Protein AF-A0A2D7AQU8-F1 (afdb_monomer_lite)

Sequence (179 aa):
MTDQYNMALNSISKKEILDQLEKNHKVDVPQNLIDNELKSIPKNPESKNNDKNIESAKKRITLGLILNEYGEANKIKVTEDEIKNEIQKQVKSMPGQEKFVFEYYQKNPSATQHLQSSLYEEKIIQFIKSKINLTKKELTIKEAEKLITTFNEENKAKASTDDKKKDTKPIKSKKISKK

Foldseek 3Di:
DVVVLVVLVVVVVLVVVLVVLPVVDDDDDDVVQLVVLLVVPPPDVPPPCPPLSSVVSVSVVSSVVSLVVLCVVVVPADDPVNLVVVLVVVLVVDPPCNVVSVVCVVVDVVVSVVSRVVVSSVVSSVVVVVVDDDDDDDDDPVRSVVVSVVVVVVVVCSVVVVPDDDDDDDDDDDDDDDD

pLDDT: mean 79.48, std 18.67, range [26.72, 94.06]

Structure (mmCIF, N/CA/C/O backbone):
data_AF-A0A2D7AQU8-F1
#
_entry.id   AF-A0A2D7AQU8-F1
#
loop_
_atom_site.group_PDB
_atom_site.id
_atom_site.type_symbol
_atom_site.label_atom_id
_atom_site.label_alt_id
_atom_site.label_comp_id
_atom_site.label_asym_id
_atom_site.label_entity_id
_atom_site.label_seq_id
_atom_site.pdbx_PDB_ins_code
_atom_site.Cartn_x
_atom_site.Cartn_y
_atom_site.Cartn_z
_atom_site.occupancy
_atom_site.B_iso_or_equiv
_atom_site.auth_seq_id
_atom_site.auth_comp_id
_atom_site.auth_asym_id
_atom_site.auth_atom_id
_atom_site.pdbx_PDB_model_num
ATOM 1 N N . MET A 1 1 ? -9.925 12.765 13.921 1.00 60.62 1 MET A N 1
ATOM 2 C CA . MET A 1 1 ? -9.251 11.894 14.908 1.00 60.62 1 MET A CA 1
ATOM 3 C C . MET A 1 1 ? -9.514 10.426 14.614 1.00 60.62 1 MET A C 1
ATOM 5 O O . MET A 1 1 ? -8.563 9.731 14.298 1.00 60.62 1 MET A O 1
ATOM 9 N N . THR A 1 2 ? -10.768 9.960 14.606 1.00 76.12 2 THR A N 1
ATOM 10 C CA . THR A 1 2 ? -11.114 8.547 14.334 1.00 76.12 2 THR A CA 1
ATOM 11 C C . THR A 1 2 ? -10.525 8.005 13.026 1.00 76.12 2 THR A C 1
ATOM 13 O O . THR A 1 2 ? -9.949 6.921 13.022 1.00 76.12 2 THR A O 1
ATOM 16 N N . ASP A 1 3 ? -10.562 8.783 11.941 1.00 80.19 3 ASP A N 1
ATOM 17 C CA . ASP A 1 3 ? -10.021 8.344 10.646 1.00 80.19 3 ASP A CA 1
ATOM 18 C C . ASP A 1 3 ? -8.504 8.133 10.661 1.00 80.19 3 ASP A C 1
ATOM 20 O O . ASP A 1 3 ? -8.006 7.190 10.052 1.00 80.19 3 ASP A O 1
ATOM 24 N N . GLN A 1 4 ? -7.765 8.948 11.420 1.00 82.44 4 GLN A N 1
ATOM 25 C CA . GLN A 1 4 ? -6.314 8.794 11.567 1.00 82.44 4 GLN A CA 1
ATOM 26 C C . GLN A 1 4 ? -5.967 7.505 12.323 1.00 82.44 4 GLN A C 1
ATOM 28 O O . GLN A 1 4 ? -5.076 6.769 11.897 1.00 82.44 4 GLN A O 1
ATOM 33 N N . TYR A 1 5 ? -6.705 7.186 13.395 1.00 85.31 5 TYR A N 1
ATOM 34 C CA . TYR A 1 5 ? -6.548 5.911 14.105 1.00 85.31 5 TYR A CA 1
ATOM 35 C C . TYR A 1 5 ? -6.874 4.726 13.194 1.00 85.31 5 TYR A C 1
ATOM 37 O O . TYR A 1 5 ? -6.104 3.771 13.137 1.00 85.31 5 TYR A O 1
ATOM 45 N N . ASN A 1 6 ? -7.962 4.804 12.426 1.00 85.38 6 ASN A N 1
ATOM 46 C CA . ASN A 1 6 ? -8.347 3.746 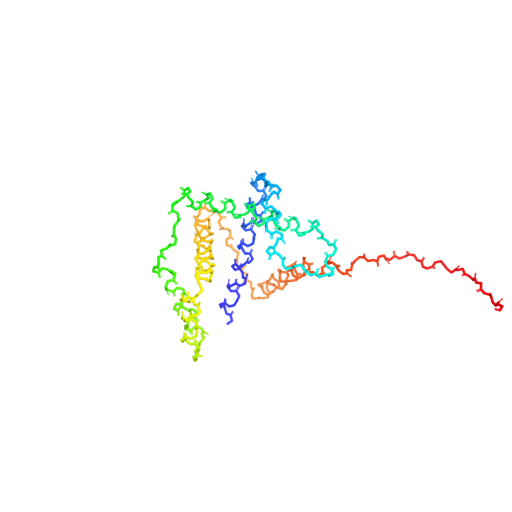11.494 1.00 85.38 6 ASN A CA 1
ATOM 47 C C . ASN A 1 6 ? -7.290 3.513 10.409 1.00 85.38 6 ASN A C 1
ATOM 49 O O . ASN A 1 6 ? -6.959 2.366 10.118 1.00 85.38 6 ASN A O 1
ATOM 53 N N . MET A 1 7 ? -6.725 4.574 9.827 1.00 86.25 7 MET A N 1
ATOM 54 C CA . MET A 1 7 ? -5.639 4.461 8.845 1.00 86.25 7 MET A CA 1
ATOM 55 C C . MET A 1 7 ? -4.394 3.796 9.445 1.00 86.25 7 MET A C 1
ATOM 57 O O . MET A 1 7 ? -3.818 2.886 8.842 1.00 86.25 7 MET A O 1
ATOM 61 N N . ALA A 1 8 ? -3.997 4.202 10.653 1.00 88.00 8 ALA A N 1
ATOM 62 C CA . ALA A 1 8 ? -2.835 3.635 11.328 1.00 88.00 8 ALA A CA 1
ATOM 63 C C . ALA A 1 8 ? -3.046 2.158 11.712 1.00 88.00 8 ALA A C 1
ATOM 65 O O . ALA A 1 8 ? -2.198 1.317 11.416 1.00 88.00 8 ALA A O 1
ATOM 66 N N . LEU A 1 9 ? -4.202 1.811 12.286 1.00 88.94 9 LEU A N 1
ATOM 67 C CA . LEU A 1 9 ? -4.558 0.428 12.624 1.00 88.94 9 LEU A CA 1
ATOM 68 C C . LEU A 1 9 ? -4.659 -0.457 11.375 1.00 88.94 9 LEU A C 1
ATOM 70 O O . LEU A 1 9 ? -4.145 -1.575 11.368 1.00 88.94 9 LEU A O 1
ATOM 74 N N . ASN A 1 10 ? -5.232 0.055 10.282 1.00 88.00 10 ASN A N 1
ATOM 75 C CA . ASN A 1 10 ? -5.257 -0.658 9.005 1.00 88.00 10 ASN A CA 1
ATOM 76 C C . ASN A 1 10 ? -3.852 -0.942 8.471 1.00 88.00 10 ASN A C 1
ATOM 78 O O . ASN A 1 10 ? -3.628 -2.015 7.907 1.00 88.00 10 ASN A O 1
ATOM 82 N N . SER A 1 11 ? -2.915 -0.013 8.668 1.00 88.44 11 SER A N 1
ATOM 83 C CA . SER A 1 11 ? -1.516 -0.174 8.265 1.00 88.44 11 SER A CA 1
ATOM 84 C C . SER A 1 11 ? -0.810 -1.247 9.099 1.00 88.44 11 SER A C 1
ATOM 86 O O . SER A 1 11 ? -0.064 -2.057 8.548 1.00 88.44 11 SER A O 1
ATOM 88 N N . ILE A 1 12 ? -1.106 -1.314 10.403 1.00 89.62 12 ILE A N 1
ATOM 89 C CA . ILE A 1 12 ? -0.633 -2.379 11.299 1.00 89.62 12 ILE A CA 1
ATOM 90 C C . ILE A 1 12 ? -1.141 -3.740 10.820 1.00 89.62 12 ILE A C 1
ATOM 92 O O . ILE A 1 12 ? -0.339 -4.635 10.561 1.00 89.62 12 ILE A O 1
ATOM 96 N N . SER A 1 13 ? -2.455 -3.886 10.625 1.00 88.88 13 SER A N 1
ATOM 97 C CA . SER A 1 13 ? -3.034 -5.149 10.156 1.00 88.88 13 SER A CA 1
ATOM 98 C C . SER A 1 13 ? -2.532 -5.539 8.766 1.00 88.88 13 SER A C 1
ATOM 100 O O . SER A 1 13 ? -2.304 -6.714 8.506 1.00 88.88 13 SER A O 1
ATOM 102 N N . LYS A 1 14 ? -2.341 -4.569 7.861 1.00 89.44 14 LYS A N 1
ATOM 103 C CA . LYS A 1 14 ? -1.772 -4.820 6.530 1.00 89.44 14 LYS A CA 1
ATOM 104 C C . LYS A 1 14 ? -0.357 -5.384 6.643 1.00 89.44 14 LYS A C 1
ATOM 106 O O . LYS A 1 14 ? -0.070 -6.393 6.008 1.00 89.44 14 LYS A O 1
ATOM 111 N N . LYS A 1 15 ? 0.500 -4.779 7.471 1.00 90.06 15 LYS A N 1
ATOM 112 C CA . LYS A 1 15 ? 1.858 -5.284 7.709 1.00 90.06 15 LYS A CA 1
ATOM 113 C C . LYS A 1 15 ? 1.837 -6.700 8.275 1.00 90.06 15 LYS A C 1
ATOM 115 O O . LYS A 1 15 ? 2.577 -7.543 7.796 1.00 90.06 15 LYS A O 1
ATOM 120 N N . GLU A 1 16 ? 0.973 -6.972 9.247 1.00 88.94 16 GLU A N 1
ATOM 121 C CA . GLU A 1 16 ? 0.871 -8.305 9.844 1.00 88.94 16 GLU A CA 1
ATOM 122 C C . GLU A 1 16 ? 0.449 -9.369 8.819 1.00 88.94 16 GLU A C 1
ATOM 124 O O . GLU A 1 16 ? 1.044 -10.444 8.777 1.00 88.94 16 GLU A O 1
ATOM 129 N N . ILE A 1 17 ? -0.518 -9.056 7.948 1.00 88.88 17 ILE A N 1
ATOM 130 C CA . ILE A 1 17 ? -0.922 -9.943 6.846 1.00 88.88 17 ILE A CA 1
ATOM 131 C C . ILE A 1 17 ? 0.262 -10.211 5.911 1.00 88.88 17 ILE A C 1
ATOM 133 O O . ILE A 1 17 ? 0.530 -11.364 5.583 1.00 88.88 17 ILE A O 1
ATOM 137 N N . LEU A 1 18 ? 0.990 -9.169 5.503 1.00 89.12 18 LEU A N 1
ATOM 138 C CA . LEU A 1 18 ? 2.154 -9.306 4.624 1.00 89.12 18 LEU A CA 1
ATOM 139 C C . LEU A 1 18 ? 3.271 -10.132 5.281 1.00 89.12 18 LEU A C 1
ATOM 141 O O . LEU A 1 18 ? 3.782 -11.062 4.662 1.00 89.12 18 LEU A O 1
ATOM 145 N N . ASP A 1 19 ? 3.591 -9.867 6.548 1.00 89.25 19 ASP A N 1
ATOM 146 C CA . ASP A 1 19 ? 4.604 -10.611 7.306 1.00 89.25 19 ASP A CA 1
ATOM 147 C C . ASP A 1 19 ? 4.223 -12.100 7.446 1.00 89.25 19 ASP A C 1
ATOM 149 O O . ASP A 1 19 ? 5.090 -12.976 7.440 1.00 89.25 19 ASP A O 1
ATOM 153 N N . GLN A 1 20 ? 2.930 -12.417 7.582 1.00 87.69 20 GLN A N 1
ATOM 154 C CA . GLN A 1 20 ? 2.447 -13.802 7.612 1.00 87.69 20 GLN A CA 1
ATOM 155 C C . GLN A 1 20 ? 2.521 -14.473 6.237 1.00 87.69 20 GLN A C 1
ATOM 157 O O . GLN A 1 20 ? 2.922 -15.635 6.154 1.00 87.69 20 GLN A O 1
ATOM 162 N N . LEU A 1 21 ? 2.182 -13.755 5.161 1.00 87.00 21 LEU A N 1
ATOM 163 C CA . LEU A 1 21 ? 2.323 -14.259 3.792 1.00 87.00 21 LEU A CA 1
ATOM 164 C C . LEU A 1 21 ? 3.784 -14.590 3.478 1.00 87.00 21 LEU A C 1
ATOM 166 O O . LEU A 1 21 ? 4.063 -15.672 2.969 1.00 87.00 21 LEU A O 1
ATOM 170 N N . GLU A 1 22 ? 4.720 -13.716 3.849 1.00 86.31 22 GLU A N 1
ATOM 171 C CA . GLU A 1 22 ? 6.154 -13.963 3.668 1.00 86.31 22 GLU A CA 1
ATOM 172 C C . GLU A 1 22 ? 6.615 -15.224 4.418 1.00 86.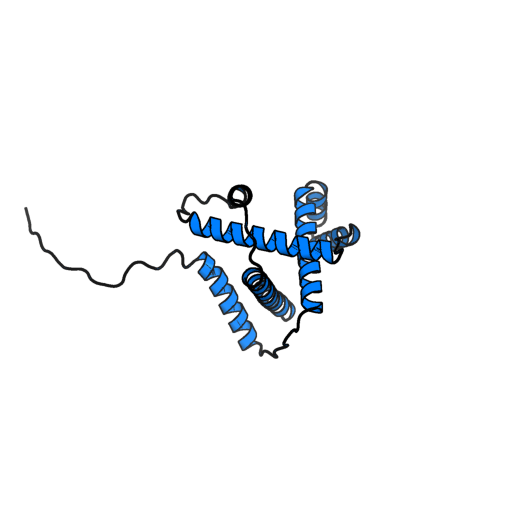31 22 GLU A C 1
ATOM 174 O O . GLU A 1 22 ? 7.321 -16.062 3.865 1.00 86.31 22 GLU A O 1
ATOM 179 N N . LYS A 1 23 ? 6.197 -15.397 5.679 1.00 87.12 23 LYS A N 1
ATOM 180 C CA . LYS A 1 23 ? 6.608 -16.551 6.499 1.00 87.12 23 LYS A CA 1
ATOM 181 C C . LYS A 1 23 ? 6.037 -17.875 6.001 1.00 87.12 23 LYS A C 1
ATOM 183 O O . LYS A 1 23 ? 6.703 -18.905 6.114 1.00 87.12 23 LYS A O 1
ATOM 188 N N . ASN A 1 24 ? 4.811 -17.855 5.486 1.00 85.88 24 ASN A N 1
ATOM 189 C CA . ASN A 1 24 ? 4.109 -19.061 5.059 1.00 85.88 24 ASN A CA 1
ATOM 190 C C . ASN A 1 24 ? 4.516 -19.514 3.649 1.00 85.88 24 ASN A C 1
ATOM 192 O O . ASN A 1 24 ? 4.356 -20.690 3.323 1.00 85.88 24 ASN A O 1
ATOM 196 N N . HIS A 1 25 ? 5.063 -18.616 2.825 1.00 82.81 25 HIS A N 1
ATOM 197 C CA . HIS A 1 25 ? 5.446 -18.906 1.447 1.00 82.81 25 HIS A CA 1
ATOM 198 C C . HIS A 1 25 ? 6.958 -18.753 1.247 1.00 82.81 25 HIS A C 1
ATOM 200 O O . HIS A 1 25 ? 7.503 -17.653 1.255 1.00 82.81 25 HIS A O 1
ATOM 206 N N . LYS A 1 26 ? 7.651 -19.870 0.999 1.00 79.00 26 LYS A N 1
ATOM 207 C CA . LYS A 1 26 ? 9.061 -19.844 0.592 1.00 79.00 26 LYS A CA 1
ATOM 208 C C . LYS A 1 26 ? 9.152 -19.597 -0.910 1.00 79.00 26 LYS A C 1
ATOM 210 O O . LYS A 1 26 ? 8.855 -20.493 -1.694 1.00 79.00 26 LYS A O 1
ATOM 215 N N . VAL A 1 27 ? 9.585 -18.400 -1.292 1.00 82.62 27 VAL A N 1
ATOM 216 C CA . VAL A 1 27 ? 9.872 -18.037 -2.684 1.00 82.62 27 VAL A CA 1
ATOM 217 C C . VAL A 1 27 ? 11.381 -17.933 -2.854 1.00 82.62 27 VAL A C 1
ATOM 219 O O . VAL A 1 27 ? 12.054 -17.249 -2.078 1.00 82.62 27 VAL A O 1
ATOM 222 N N . ASP A 1 28 ? 11.917 -18.625 -3.857 1.00 81.94 28 ASP A N 1
ATOM 223 C CA . ASP A 1 28 ? 13.311 -18.447 -4.245 1.00 81.94 28 ASP A CA 1
ATOM 224 C C . ASP A 1 28 ? 13.420 -17.247 -5.187 1.00 81.94 28 ASP A C 1
ATOM 226 O O . ASP A 1 28 ? 12.785 -17.205 -6.242 1.00 81.94 28 ASP A O 1
ATOM 230 N N . VAL A 1 29 ? 14.176 -16.234 -4.766 1.00 85.00 29 VAL A N 1
ATOM 231 C CA . VAL A 1 29 ? 14.306 -14.979 -5.508 1.00 85.00 29 VAL A CA 1
ATOM 232 C C . VAL A 1 29 ? 15.671 -14.970 -6.189 1.00 85.00 29 VAL A C 1
ATOM 234 O O . VAL A 1 29 ? 16.685 -14.932 -5.488 1.00 85.00 29 VAL A O 1
ATOM 237 N N . PRO A 1 30 ? 15.728 -14.968 -7.533 1.00 87.31 30 PRO A N 1
ATOM 238 C CA . PRO A 1 30 ? 16.992 -14.957 -8.251 1.00 87.31 30 PRO A CA 1
ATOM 239 C C . PRO A 1 30 ? 17.755 -13.652 -8.005 1.00 87.31 30 PRO A C 1
ATOM 241 O O . PRO A 1 30 ? 17.171 -12.564 -7.986 1.00 87.31 30 PRO A O 1
ATOM 244 N N . GLN A 1 31 ? 19.082 -13.758 -7.894 1.00 84.50 31 GLN A N 1
ATOM 245 C CA . GLN A 1 31 ? 19.967 -12.637 -7.559 1.00 84.50 31 GLN A CA 1
ATOM 246 C C . GLN A 1 31 ? 19.802 -11.436 -8.504 1.00 84.50 31 GLN A C 1
ATOM 248 O O . GLN A 1 31 ? 19.768 -10.298 -8.050 1.00 84.50 31 GLN A O 1
ATOM 253 N N . ASN A 1 32 ? 19.575 -11.685 -9.799 1.00 87.81 32 ASN A N 1
ATOM 254 C CA . ASN A 1 32 ? 19.347 -10.632 -10.795 1.00 87.81 32 ASN A CA 1
ATOM 255 C C . ASN A 1 32 ? 18.171 -9.702 -10.439 1.00 87.81 32 ASN A C 1
ATOM 257 O O . ASN A 1 32 ? 18.222 -8.507 -10.731 1.00 87.81 32 ASN A O 1
ATOM 261 N N . LEU A 1 33 ? 17.104 -10.230 -9.824 1.00 86.88 33 LEU A N 1
ATOM 262 C CA . LEU A 1 33 ? 15.970 -9.409 -9.393 1.00 86.88 33 LEU A CA 1
ATOM 263 C C . LEU A 1 33 ? 16.326 -8.582 -8.160 1.00 86.88 33 LEU A C 1
ATOM 265 O O . LEU A 1 33 ? 15.973 -7.407 -8.096 1.00 86.88 33 LEU A O 1
ATOM 269 N N . ILE A 1 34 ? 17.070 -9.173 -7.222 1.00 85.25 34 ILE A N 1
ATOM 270 C CA . ILE A 1 34 ? 17.555 -8.486 -6.021 1.00 85.25 34 ILE A CA 1
ATOM 271 C C . ILE A 1 34 ? 18.437 -7.303 -6.423 1.00 85.25 34 ILE A C 1
ATOM 273 O O . ILE A 1 34 ? 18.212 -6.186 -5.967 1.00 85.25 34 ILE A O 1
ATOM 277 N N . ASP A 1 35 ? 19.378 -7.517 -7.339 1.00 84.44 35 ASP A N 1
ATOM 278 C CA . ASP A 1 35 ? 20.296 -6.479 -7.808 1.00 84.44 35 ASP A CA 1
ATOM 279 C C . ASP A 1 35 ? 19.567 -5.334 -8.525 1.00 84.44 35 ASP A C 1
ATOM 281 O O . ASP A 1 35 ? 19.987 -4.178 -8.446 1.00 84.44 35 ASP A O 1
ATOM 285 N N . ASN A 1 36 ? 18.465 -5.632 -9.218 1.00 86.00 36 ASN A N 1
ATOM 286 C CA . ASN A 1 36 ? 17.630 -4.612 -9.847 1.00 86.00 36 ASN A CA 1
ATOM 287 C C . ASN A 1 36 ? 16.835 -3.802 -8.818 1.00 86.00 36 ASN A C 1
ATOM 289 O O . ASN A 1 36 ? 16.815 -2.577 -8.913 1.00 86.00 36 ASN A O 1
ATOM 293 N N . GLU A 1 37 ? 16.255 -4.446 -7.807 1.00 84.44 37 GLU A N 1
ATOM 294 C CA . GLU A 1 37 ?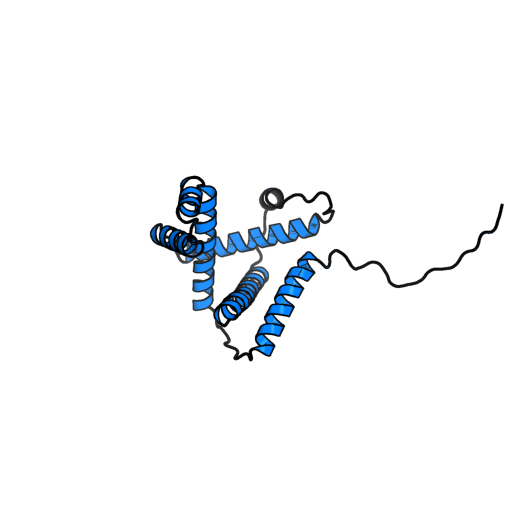 15.549 -3.754 -6.722 1.00 84.44 37 GLU A CA 1
ATOM 295 C C . GLU A 1 37 ? 16.508 -2.894 -5.882 1.00 84.44 37 GLU A C 1
ATOM 297 O O . GLU A 1 37 ? 16.183 -1.766 -5.513 1.00 84.44 37 GLU A O 1
ATOM 302 N N . LEU A 1 38 ? 17.742 -3.359 -5.657 1.00 84.00 38 LEU A N 1
ATOM 303 C CA . LEU A 1 38 ? 18.786 -2.593 -4.967 1.00 84.00 38 LEU A CA 1
ATOM 304 C C . LEU A 1 38 ? 19.167 -1.292 -5.690 1.00 84.00 38 LEU A C 1
ATOM 306 O O . LEU A 1 38 ? 19.616 -0.355 -5.033 1.00 84.00 38 LEU A O 1
ATOM 310 N N . LYS A 1 39 ? 18.997 -1.201 -7.018 1.00 81.19 39 LYS A N 1
ATOM 311 C CA . LYS A 1 39 ? 19.223 0.051 -7.770 1.00 81.19 39 LYS A CA 1
ATOM 312 C C . LYS A 1 39 ? 18.140 1.090 -7.488 1.00 81.19 39 LYS A C 1
ATOM 314 O O . LYS A 1 39 ? 18.426 2.283 -7.553 1.00 81.19 39 LYS A O 1
ATOM 319 N N . SER A 1 40 ? 16.926 0.635 -7.184 1.00 73.75 40 SER A N 1
ATOM 320 C CA . SER A 1 40 ? 15.791 1.485 -6.817 1.00 73.75 40 SER A CA 1
ATOM 321 C C . SER A 1 40 ? 15.907 2.012 -5.384 1.00 73.75 40 SER A C 1
ATOM 323 O O . SER A 1 40 ? 15.289 3.021 -5.044 1.00 73.75 40 SER A O 1
ATOM 325 N N . ILE A 1 41 ? 16.709 1.359 -4.535 1.00 71.00 41 ILE A N 1
ATOM 326 C CA . ILE A 1 41 ? 17.033 1.865 -3.201 1.00 71.00 41 ILE A CA 1
ATOM 327 C C . ILE A 1 41 ? 18.046 3.010 -3.357 1.00 71.00 41 ILE A C 1
ATOM 329 O O . ILE A 1 41 ? 19.122 2.801 -3.925 1.00 71.00 41 ILE A O 1
ATOM 333 N N . PRO A 1 42 ? 17.750 4.225 -2.856 1.00 66.88 42 PRO A N 1
ATOM 334 C CA . PRO A 1 42 ? 18.694 5.331 -2.924 1.00 66.88 42 PRO A CA 1
ATOM 335 C C . PRO A 1 42 ? 19.987 4.932 -2.206 1.00 66.88 42 PRO A C 1
ATOM 337 O O . PRO A 1 42 ? 19.980 4.620 -1.013 1.00 66.88 42 PRO A O 1
ATOM 340 N N . LYS A 1 43 ? 21.103 4.919 -2.945 1.00 62.97 43 LYS A N 1
ATOM 341 C CA . LYS A 1 43 ? 22.436 4.637 -2.403 1.00 62.97 43 LYS A CA 1
ATOM 342 C C . LYS A 1 43 ? 22.836 5.775 -1.474 1.00 62.97 43 LYS A C 1
ATOM 344 O O . LYS A 1 43 ? 23.419 6.762 -1.915 1.00 62.97 43 LYS A O 1
ATOM 349 N N . ASN A 1 44 ? 22.507 5.654 -0.194 1.00 59.12 44 ASN A N 1
ATOM 350 C CA . ASN A 1 44 ? 23.018 6.582 0.796 1.00 59.12 44 ASN A CA 1
ATOM 351 C C . ASN A 1 44 ? 24.524 6.292 0.973 1.00 59.12 44 ASN A C 1
ATOM 353 O O . ASN A 1 44 ? 24.877 5.144 1.256 1.00 59.12 44 ASN A O 1
ATOM 357 N N . PRO A 1 45 ? 25.431 7.270 0.803 1.00 54.00 45 PRO A N 1
ATOM 358 C CA . PRO A 1 45 ? 26.878 7.035 0.872 1.00 54.00 45 PRO A CA 1
ATOM 359 C C . PRO A 1 45 ? 27.367 6.518 2.240 1.00 54.00 45 PRO A C 1
ATOM 361 O O . PRO A 1 45 ? 28.479 6.003 2.332 1.00 54.00 45 PRO A O 1
ATOM 364 N N . GLU A 1 46 ? 26.541 6.594 3.288 1.00 54.00 46 GLU A N 1
ATOM 365 C CA . GLU A 1 46 ? 26.861 6.109 4.637 1.00 54.00 46 GLU A CA 1
ATOM 366 C C . GLU A 1 46 ? 26.328 4.700 4.962 1.00 54.00 46 GLU A C 1
ATOM 368 O O . GLU A 1 46 ? 26.710 4.115 5.978 1.00 54.00 46 GLU A O 1
ATOM 373 N N . SER A 1 47 ? 25.487 4.092 4.113 1.00 53.97 47 SER A N 1
ATOM 374 C CA . SER A 1 47 ? 24.919 2.769 4.405 1.00 53.97 47 SER A CA 1
ATOM 375 C C . SER A 1 47 ? 25.881 1.645 4.004 1.00 53.97 47 SER A C 1
ATOM 377 O O . SER A 1 47 ? 25.787 1.082 2.915 1.00 53.97 47 SER A O 1
ATOM 379 N N . LYS A 1 48 ? 26.794 1.275 4.909 1.00 52.03 48 LYS A N 1
ATOM 380 C CA . LYS A 1 48 ? 27.674 0.093 4.776 1.00 52.03 48 LYS A CA 1
ATOM 381 C C . LYS A 1 48 ? 26.951 -1.258 4.943 1.00 52.03 48 LYS A C 1
ATOM 383 O O . LYS A 1 48 ? 27.596 -2.300 4.894 1.00 52.03 48 LYS A O 1
ATOM 388 N N . ASN A 1 49 ? 25.629 -1.265 5.118 1.00 57.56 49 ASN A N 1
ATOM 389 C CA . ASN A 1 49 ? 24.844 -2.471 5.387 1.00 57.56 49 ASN A CA 1
ATOM 390 C C . ASN A 1 49 ? 24.184 -3.016 4.110 1.00 57.56 49 ASN A C 1
ATOM 392 O O . ASN A 1 49 ? 22.963 -2.949 3.956 1.00 57.56 49 ASN A O 1
ATOM 396 N N . ASN A 1 50 ? 24.988 -3.571 3.198 1.00 66.69 50 ASN A N 1
ATOM 397 C CA . ASN A 1 50 ? 24.478 -4.232 1.989 1.00 66.69 50 ASN A CA 1
ATOM 398 C C . ASN A 1 50 ? 23.496 -5.366 2.329 1.00 66.69 50 ASN A C 1
ATOM 400 O O . ASN A 1 50 ? 22.452 -5.468 1.696 1.00 66.69 50 ASN A O 1
ATOM 404 N N . ASP A 1 51 ? 23.763 -6.145 3.379 1.00 72.69 51 ASP A N 1
ATOM 405 C CA . ASP A 1 51 ? 22.958 -7.325 3.727 1.00 72.69 51 ASP A CA 1
ATOM 406 C C . ASP A 1 51 ? 21.514 -6.984 4.123 1.00 72.69 51 ASP A C 1
ATOM 408 O O . ASP A 1 51 ? 20.577 -7.681 3.740 1.00 72.69 51 ASP A O 1
ATOM 412 N N . LYS A 1 52 ? 21.300 -5.866 4.828 1.00 74.94 52 LYS A N 1
ATOM 413 C CA . LYS A 1 52 ? 19.953 -5.410 5.217 1.00 74.94 52 LYS A CA 1
ATOM 414 C C . LYS A 1 52 ? 19.161 -4.888 4.022 1.00 74.94 52 LYS A C 1
ATOM 416 O O . LYS A 1 52 ? 17.958 -5.127 3.921 1.00 74.94 52 LYS A O 1
ATOM 421 N N . ASN A 1 53 ? 19.841 -4.203 3.103 1.00 79.19 53 ASN A N 1
ATOM 422 C CA . ASN A 1 53 ? 19.234 -3.744 1.858 1.00 79.19 53 ASN A CA 1
ATOM 423 C C . ASN A 1 53 ? 18.872 -4.935 0.962 1.00 79.19 53 ASN A C 1
ATOM 425 O O . ASN A 1 53 ? 17.786 -4.943 0.390 1.00 79.19 53 ASN A O 1
ATOM 429 N N . ILE A 1 54 ? 19.732 -5.958 0.905 1.00 82.50 54 ILE A N 1
ATOM 430 C CA . ILE A 1 54 ? 19.476 -7.226 0.208 1.00 82.50 54 ILE A CA 1
ATOM 431 C C . ILE A 1 54 ? 18.263 -7.932 0.819 1.00 82.50 54 ILE A C 1
ATOM 433 O O . ILE A 1 54 ? 17.369 -8.340 0.084 1.00 82.50 54 ILE A O 1
ATOM 437 N N . GLU A 1 55 ? 18.189 -8.051 2.148 1.00 83.62 55 GLU A N 1
ATOM 438 C CA . GLU A 1 55 ? 17.054 -8.696 2.816 1.00 83.62 55 GLU A CA 1
ATOM 439 C C . GLU A 1 55 ? 15.747 -7.929 2.566 1.00 83.62 55 GLU A C 1
ATOM 441 O O . GLU A 1 55 ? 14.731 -8.529 2.226 1.00 83.62 55 GLU A O 1
ATOM 446 N N . SER A 1 56 ? 15.774 -6.598 2.661 1.00 83.31 56 SER A N 1
ATOM 447 C CA . SER A 1 56 ? 14.622 -5.739 2.360 1.00 83.31 56 SER A CA 1
ATOM 448 C C . SER A 1 56 ? 14.170 -5.865 0.900 1.00 83.31 56 SER A C 1
ATOM 450 O O . SER A 1 56 ? 12.982 -6.048 0.631 1.00 83.31 56 SER A O 1
ATOM 452 N N . ALA A 1 57 ? 15.114 -5.842 -0.046 1.00 85.88 57 ALA A N 1
ATOM 453 C CA . ALA A 1 57 ? 14.843 -6.048 -1.465 1.00 85.88 57 ALA A CA 1
ATOM 454 C C . ALA A 1 57 ? 14.238 -7.436 -1.716 1.00 85.88 57 ALA A C 1
ATOM 456 O O . ALA A 1 57 ? 13.200 -7.554 -2.365 1.00 85.88 57 ALA A O 1
ATOM 457 N N . LYS A 1 58 ? 14.819 -8.485 -1.121 1.00 87.50 58 LYS A N 1
ATOM 458 C CA . LYS A 1 58 ? 14.301 -9.854 -1.211 1.00 87.50 58 LYS A CA 1
ATOM 459 C C . LYS A 1 58 ? 12.871 -9.948 -0.688 1.00 87.50 58 LYS A C 1
ATOM 461 O O . LYS A 1 58 ? 12.038 -10.566 -1.349 1.00 87.50 58 LYS A O 1
ATOM 466 N N . LYS A 1 59 ? 12.564 -9.313 0.448 1.00 87.38 59 LYS A N 1
ATOM 467 C CA . LYS A 1 59 ? 11.206 -9.264 1.014 1.00 87.38 59 LYS A CA 1
ATOM 468 C C . LYS A 1 59 ? 10.218 -8.593 0.076 1.00 87.38 59 LYS A C 1
ATOM 470 O O . LYS A 1 59 ? 9.166 -9.159 -0.200 1.00 87.38 59 LYS A O 1
ATOM 475 N N . ARG A 1 60 ? 10.569 -7.425 -0.467 1.00 88.00 60 ARG A N 1
ATOM 476 C CA . ARG A 1 60 ? 9.711 -6.697 -1.415 1.00 88.00 60 ARG A CA 1
ATOM 477 C C . ARG A 1 60 ? 9.431 -7.502 -2.673 1.00 88.00 60 ARG A C 1
ATOM 479 O O . ARG A 1 60 ? 8.274 -7.613 -3.062 1.00 88.00 60 ARG A O 1
ATOM 486 N N . ILE A 1 61 ? 10.463 -8.103 -3.265 1.00 89.50 61 ILE A N 1
ATOM 487 C CA . ILE A 1 61 ? 10.305 -8.940 -4.458 1.00 89.50 61 ILE A CA 1
ATOM 488 C C . ILE A 1 61 ? 9.438 -10.157 -4.135 1.00 89.50 61 ILE A C 1
ATOM 490 O O . ILE A 1 61 ? 8.502 -10.450 -4.869 1.00 89.50 61 ILE A O 1
ATOM 494 N N . THR A 1 62 ? 9.706 -10.832 -3.016 1.00 90.00 62 THR A N 1
ATOM 495 C CA . THR A 1 62 ? 8.935 -12.003 -2.574 1.00 90.00 62 THR A CA 1
ATOM 496 C C . THR A 1 62 ? 7.455 -11.664 -2.422 1.00 90.00 62 THR A C 1
ATOM 498 O O . THR A 1 62 ? 6.608 -12.328 -3.014 1.00 90.00 62 THR A O 1
ATOM 501 N N . LEU A 1 63 ? 7.139 -10.598 -1.683 1.00 90.44 63 LEU A N 1
ATOM 502 C CA . LEU A 1 63 ? 5.763 -10.147 -1.497 1.00 90.44 63 LEU A CA 1
ATOM 503 C C . LEU A 1 63 ? 5.125 -9.720 -2.818 1.00 90.44 63 LEU A C 1
ATOM 505 O O . LEU A 1 63 ? 3.992 -10.105 -3.080 1.00 90.44 63 LEU A O 1
ATOM 509 N N . GLY A 1 64 ? 5.845 -8.989 -3.671 1.00 90.12 64 GLY A N 1
ATOM 510 C CA . GLY A 1 64 ? 5.357 -8.594 -4.992 1.00 90.12 64 GLY A CA 1
ATOM 511 C C . GLY A 1 64 ? 4.982 -9.797 -5.859 1.00 90.12 64 GLY A C 1
ATOM 512 O O . GLY A 1 64 ? 3.905 -9.810 -6.448 1.00 90.12 64 GLY A O 1
ATOM 513 N N . LEU A 1 65 ? 5.820 -10.839 -5.879 1.00 90.88 65 LEU A N 1
ATOM 514 C CA . LEU A 1 65 ? 5.546 -12.082 -6.604 1.00 90.88 65 LEU A CA 1
ATOM 515 C C . LEU A 1 65 ? 4.326 -12.817 -6.038 1.00 90.88 65 LEU A C 1
ATOM 517 O O . LEU A 1 65 ? 3.447 -13.208 -6.801 1.00 90.88 65 LEU A O 1
ATOM 521 N N . ILE A 1 66 ? 4.243 -12.959 -4.710 1.00 90.75 66 ILE A N 1
ATOM 522 C CA . ILE A 1 66 ? 3.104 -13.605 -4.041 1.00 90.75 66 ILE A CA 1
ATOM 523 C C . ILE A 1 66 ? 1.810 -12.853 -4.361 1.00 90.75 66 ILE A C 1
ATOM 525 O O . ILE A 1 66 ? 0.829 -13.457 -4.788 1.00 90.75 66 ILE A O 1
ATOM 529 N N . LEU A 1 67 ? 1.799 -11.534 -4.174 1.00 91.25 67 LEU A N 1
ATOM 530 C CA . LEU A 1 67 ? 0.623 -10.703 -4.418 1.00 91.25 67 LEU A CA 1
ATOM 531 C C . LEU A 1 67 ? 0.196 -10.756 -5.886 1.00 91.25 67 LEU A C 1
ATOM 533 O O . LEU A 1 67 ? -1.000 -10.855 -6.158 1.00 91.25 67 LEU A O 1
ATOM 537 N N . ASN A 1 68 ? 1.152 -10.746 -6.818 1.00 91.50 68 ASN A N 1
ATOM 538 C CA . ASN A 1 68 ? 0.856 -10.860 -8.239 1.00 91.50 68 ASN A CA 1
ATOM 539 C C . ASN A 1 68 ? 0.191 -12.201 -8.580 1.00 91.50 68 ASN A C 1
ATOM 541 O O . ASN A 1 68 ? -0.845 -12.206 -9.237 1.00 91.50 68 ASN A O 1
ATOM 545 N N . GLU A 1 69 ? 0.726 -13.314 -8.072 1.00 91.00 69 GLU A N 1
ATOM 546 C CA . GLU A 1 69 ? 0.141 -14.648 -8.261 1.00 91.00 69 GLU A CA 1
ATOM 547 C C . GLU A 1 69 ? -1.283 -14.724 -7.690 1.00 91.00 69 GLU A C 1
ATOM 549 O O . GLU A 1 69 ? -2.205 -15.203 -8.350 1.00 91.00 69 GLU A O 1
ATOM 554 N N . TYR A 1 70 ? -1.502 -14.184 -6.485 1.00 90.75 70 TYR A N 1
ATOM 555 C CA . TYR A 1 70 ? -2.837 -14.118 -5.883 1.00 90.75 70 TYR A CA 1
ATOM 556 C C . TYR A 1 70 ? -3.812 -13.286 -6.717 1.00 90.75 70 TYR A C 1
ATOM 558 O O . TYR A 1 70 ? -4.975 -13.672 -6.868 1.00 90.75 70 TYR A O 1
ATOM 566 N N . GLY A 1 71 ? -3.367 -12.140 -7.231 1.00 92.06 71 GLY A N 1
ATOM 567 C CA . GLY A 1 71 ? -4.199 -11.276 -8.054 1.00 92.06 71 GLY A CA 1
ATOM 568 C C . GLY A 1 71 ? -4.568 -11.926 -9.388 1.00 92.06 71 GLY A C 1
ATOM 569 O O . GLY A 1 71 ? -5.750 -11.944 -9.730 1.00 92.06 71 GLY A O 1
ATOM 570 N N . GLU A 1 72 ? -3.615 -12.563 -10.072 1.00 92.31 72 GLU A N 1
ATOM 571 C CA . GLU A 1 72 ? -3.855 -13.315 -11.312 1.00 92.31 72 GLU A CA 1
ATOM 572 C C . GLU A 1 72 ? -4.794 -14.510 -11.086 1.00 92.31 72 GLU A C 1
ATOM 574 O O . GLU A 1 72 ? -5.816 -14.639 -11.769 1.00 92.31 72 GLU A O 1
ATOM 579 N N . ALA A 1 73 ? -4.532 -15.333 -10.063 1.00 92.56 73 ALA A N 1
ATOM 580 C CA . ALA A 1 73 ? -5.349 -16.505 -9.735 1.00 92.56 73 ALA A CA 1
ATOM 581 C C . ALA A 1 73 ? -6.817 -16.147 -9.440 1.00 92.56 73 ALA A C 1
ATOM 583 O O . ALA A 1 73 ? -7.730 -16.915 -9.750 1.00 92.56 73 ALA A O 1
ATOM 584 N N . ASN A 1 74 ? -7.059 -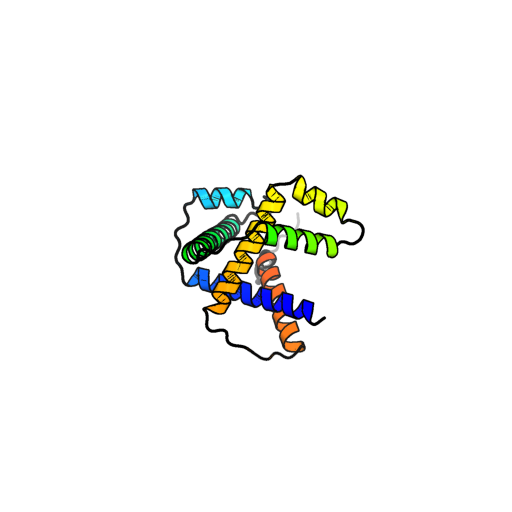14.962 -8.872 1.00 91.88 74 ASN A N 1
ATOM 585 C CA . ASN A 1 74 ? -8.397 -14.465 -8.547 1.00 91.88 74 ASN A CA 1
ATOM 586 C C . ASN A 1 74 ? -8.927 -13.443 -9.566 1.00 91.88 74 ASN A C 1
ATOM 588 O O . ASN A 1 74 ? -9.987 -12.855 -9.342 1.00 91.88 74 ASN A O 1
ATOM 592 N N . LYS A 1 75 ? -8.221 -13.245 -10.690 1.00 92.38 75 LYS A N 1
ATOM 593 C CA . LYS A 1 75 ? -8.568 -12.303 -11.768 1.00 92.38 75 LYS A CA 1
ATOM 594 C C . LYS A 1 75 ? -8.834 -10.881 -11.261 1.00 92.38 75 LYS A C 1
ATOM 596 O O . LYS A 1 75 ? -9.691 -10.170 -11.792 1.00 92.38 75 LYS A O 1
ATOM 601 N N . ILE A 1 76 ? -8.111 -10.467 -10.224 1.00 92.81 76 ILE A N 1
ATOM 602 C CA . ILE A 1 76 ? -8.172 -9.110 -9.692 1.00 92.81 76 ILE A CA 1
ATOM 603 C C . ILE A 1 76 ? -7.543 -8.196 -10.735 1.00 92.81 76 ILE A C 1
ATOM 605 O O . ILE A 1 76 ? -6.452 -8.453 -11.229 1.00 92.81 76 ILE A O 1
ATOM 609 N N . LYS A 1 77 ? -8.245 -7.126 -11.098 1.00 91.06 77 LYS A N 1
ATOM 610 C CA . LYS A 1 77 ? -7.739 -6.102 -12.012 1.00 91.06 77 LYS A CA 1
ATOM 611 C C . LYS A 1 77 ? -8.129 -4.730 -11.498 1.00 91.06 77 LYS A C 1
ATOM 613 O O . LYS A 1 77 ? -9.186 -4.570 -10.880 1.00 91.06 77 LYS A O 1
ATOM 618 N N . VAL A 1 78 ? -7.268 -3.754 -11.750 1.00 92.06 78 VAL A N 1
ATOM 619 C CA . VAL A 1 78 ? -7.582 -2.341 -11.543 1.00 92.06 78 VAL A CA 1
ATOM 620 C C . VAL A 1 78 ? -8.130 -1.798 -12.850 1.00 92.06 78 VAL A C 1
ATOM 622 O O . VAL A 1 78 ? -7.498 -1.937 -13.897 1.00 92.06 78 VAL A O 1
ATOM 625 N N . THR A 1 79 ? -9.322 -1.225 -12.786 1.00 93.25 79 THR A N 1
ATOM 626 C CA . THR A 1 79 ? -9.978 -0.606 -13.939 1.00 93.25 79 THR A CA 1
ATOM 627 C C . THR A 1 79 ? -9.523 0.840 -14.115 1.00 93.25 79 THR A C 1
ATOM 629 O O . THR A 1 79 ? -9.101 1.496 -13.162 1.00 93.25 79 THR A O 1
ATOM 632 N N . GLU A 1 80 ? -9.630 1.368 -15.334 1.00 91.12 80 GLU A N 1
ATOM 633 C CA . GLU A 1 80 ? -9.303 2.774 -15.600 1.00 91.12 80 GLU A CA 1
ATOM 634 C C . GLU A 1 80 ? -10.162 3.740 -14.779 1.00 91.12 80 GLU A C 1
ATOM 636 O O . GLU A 1 80 ? -9.679 4.789 -14.354 1.00 91.12 80 GLU A O 1
ATOM 641 N N . ASP A 1 81 ? -11.420 3.384 -14.521 1.00 93.56 81 ASP A N 1
ATOM 642 C CA . ASP A 1 81 ? -12.329 4.208 -13.727 1.00 93.56 81 ASP A CA 1
ATOM 643 C C . ASP A 1 81 ? -11.892 4.281 -12.262 1.00 93.56 81 ASP A C 1
ATOM 645 O O . ASP A 1 81 ? -11.964 5.346 -11.654 1.00 93.56 81 ASP A O 1
ATOM 649 N N . GLU A 1 82 ? -11.359 3.193 -11.699 1.00 93.19 82 GLU A N 1
ATOM 650 C CA . GLU A 1 82 ? -10.772 3.207 -10.353 1.00 93.19 82 GLU A CA 1
ATOM 651 C C . GLU A 1 82 ? -9.554 4.129 -10.278 1.00 93.19 82 GLU A C 1
ATOM 653 O O . GLU A 1 82 ? -9.446 4.918 -9.340 1.00 93.19 82 GLU A O 1
ATOM 658 N N . ILE A 1 83 ? -8.684 4.095 -11.290 1.00 92.81 83 ILE A N 1
ATOM 659 C CA . ILE A 1 83 ? -7.518 4.986 -11.369 1.00 92.81 83 ILE A CA 1
ATOM 660 C C . ILE A 1 83 ? -7.978 6.445 -11.457 1.00 92.81 83 ILE A C 1
ATOM 662 O O . ILE A 1 83 ? -7.501 7.289 -10.699 1.00 92.81 83 ILE A O 1
ATOM 666 N N . LYS A 1 84 ? -8.941 6.756 -12.335 1.00 91.38 84 LYS A N 1
ATOM 667 C CA . LYS A 1 84 ? -9.503 8.112 -12.470 1.00 91.38 84 LYS A CA 1
ATOM 668 C C . LYS A 1 84 ? -10.137 8.591 -11.167 1.00 91.38 84 LYS A C 1
ATOM 670 O O . LYS A 1 84 ? -9.908 9.731 -10.766 1.00 91.38 84 LYS A O 1
ATOM 675 N N . ASN A 1 85 ? -10.897 7.730 -10.494 1.00 93.50 85 ASN A N 1
ATOM 676 C CA . ASN A 1 85 ? -11.515 8.043 -9.210 1.00 93.50 85 ASN A CA 1
ATOM 677 C C . ASN A 1 85 ? -10.461 8.333 -8.137 1.00 93.50 85 ASN A C 1
ATOM 679 O O . ASN A 1 85 ? -10.628 9.273 -7.362 1.00 93.50 85 ASN A O 1
ATOM 683 N N . GLU A 1 86 ? -9.365 7.577 -8.104 1.00 92.75 86 GLU A N 1
ATOM 684 C CA . GLU A 1 86 ? -8.286 7.806 -7.143 1.00 92.75 86 GLU A CA 1
ATOM 685 C C . GLU A 1 86 ? -7.530 9.111 -7.425 1.00 92.75 86 GLU A C 1
ATOM 687 O O . GLU A 1 86 ? -7.300 9.904 -6.512 1.00 92.75 86 GLU A O 1
ATOM 692 N N . ILE A 1 87 ? -7.256 9.421 -8.698 1.00 91.38 87 ILE A N 1
ATOM 693 C CA . ILE A 1 87 ? -6.701 10.725 -9.096 1.00 91.38 87 ILE A CA 1
ATOM 694 C C . ILE A 1 87 ? -7.634 11.856 -8.647 1.00 91.38 87 ILE A C 1
ATOM 696 O O . ILE A 1 87 ? -7.175 12.845 -8.078 1.00 91.38 87 ILE A O 1
ATOM 700 N N . GLN A 1 88 ? -8.948 11.717 -8.842 1.00 91.50 88 GLN A N 1
ATOM 701 C CA . GLN A 1 88 ? -9.919 12.717 -8.390 1.00 91.50 88 GLN A CA 1
ATOM 702 C C . GLN A 1 88 ? -9.929 12.888 -6.867 1.00 91.50 88 GLN A C 1
ATOM 704 O O . GLN A 1 88 ? -10.069 14.014 -6.389 1.00 91.50 88 GLN A O 1
ATOM 709 N N . LYS A 1 89 ? -9.776 11.810 -6.087 1.00 91.44 89 LYS A N 1
ATOM 710 C CA . LYS A 1 89 ? -9.626 11.918 -4.626 1.00 91.44 89 LYS A CA 1
ATOM 711 C C . LYS A 1 89 ? -8.365 12.697 -4.259 1.00 91.44 89 LYS A C 1
ATOM 713 O O . LYS A 1 89 ? -8.435 13.571 -3.399 1.00 91.44 89 LYS A O 1
ATOM 718 N N . GLN A 1 90 ? -7.251 12.436 -4.942 1.00 89.38 90 GLN A N 1
ATOM 719 C CA . GLN A 1 90 ? -5.992 13.146 -4.715 1.00 89.38 90 GLN A CA 1
ATOM 720 C C . GLN A 1 90 ? -6.076 14.629 -5.104 1.00 89.38 90 GLN A C 1
ATOM 722 O O . GLN A 1 90 ? -5.512 15.487 -4.435 1.00 89.38 90 GLN A O 1
ATOM 727 N N . VAL A 1 91 ? -6.819 14.953 -6.161 1.00 90.69 91 VAL A N 1
ATOM 728 C CA . VAL A 1 91 ? -7.118 16.339 -6.543 1.00 90.69 91 VAL A CA 1
ATOM 729 C C . VAL A 1 91 ? -7.916 17.037 -5.437 1.00 90.69 91 VAL A C 1
ATOM 731 O O . VAL A 1 91 ? -7.545 18.122 -4.997 1.00 90.69 91 VAL A O 1
ATOM 734 N N . LYS A 1 92 ? -8.970 16.387 -4.926 1.00 90.44 92 LYS A N 1
ATOM 735 C CA . LYS A 1 92 ? -9.818 16.930 -3.850 1.00 90.44 92 LYS A CA 1
ATOM 736 C C . LYS A 1 92 ? -9.080 17.106 -2.521 1.00 90.44 92 LYS A C 1
ATOM 738 O O . LYS A 1 92 ? -9.469 17.961 -1.731 1.00 90.44 92 LYS A O 1
ATOM 743 N N . SER A 1 93 ? -8.041 16.312 -2.256 1.00 87.06 93 SER A N 1
ATOM 744 C CA . SER A 1 93 ? -7.227 16.452 -1.043 1.00 87.06 93 SER A CA 1
ATOM 745 C C . SER A 1 93 ? -6.250 17.635 -1.104 1.00 87.06 93 SER A C 1
ATOM 747 O O . SER A 1 93 ? -5.718 18.030 -0.067 1.00 87.06 93 SER A O 1
ATOM 749 N N . MET A 1 94 ? -6.052 18.239 -2.285 1.00 88.94 94 MET A N 1
ATOM 750 C CA . MET A 1 94 ? -5.139 19.363 -2.523 1.00 88.94 94 MET A CA 1
ATOM 751 C C . MET A 1 94 ? -5.864 20.579 -3.138 1.00 88.94 94 MET A C 1
ATOM 753 O O . MET A 1 94 ? -5.633 20.925 -4.304 1.00 88.94 94 MET A O 1
ATOM 757 N N . PRO A 1 95 ? -6.731 21.270 -2.368 1.00 88.94 95 PRO A N 1
ATOM 758 C CA . PRO A 1 95 ? -7.454 22.439 -2.862 1.00 88.94 95 PRO A CA 1
ATOM 759 C C . PRO A 1 95 ? -6.483 23.549 -3.294 1.00 88.94 95 PRO A C 1
ATOM 761 O O . PRO A 1 95 ? -5.521 23.866 -2.596 1.00 88.94 95 PRO A O 1
ATOM 764 N N . GLY A 1 96 ? -6.727 24.138 -4.467 1.00 90.81 96 GLY A N 1
ATOM 765 C CA . GLY A 1 96 ? -5.874 25.181 -5.057 1.00 90.81 96 GLY A CA 1
ATOM 766 C C . GLY A 1 96 ? -4.696 24.668 -5.897 1.00 90.81 96 GLY A C 1
ATOM 767 O O . GLY A 1 96 ? -4.053 25.464 -6.576 1.00 90.81 96 GLY A O 1
ATOM 768 N N . GLN A 1 97 ? -4.437 23.355 -5.914 1.00 92.38 97 GLN A N 1
ATOM 769 C CA . GLN A 1 97 ? -3.403 22.724 -6.756 1.00 92.38 97 GLN A CA 1
ATOM 770 C C . GLN A 1 97 ? -3.975 21.664 -7.707 1.00 92.38 97 GLN A C 1
ATOM 772 O O . GLN A 1 97 ? -3.240 20.886 -8.310 1.00 92.38 97 GLN A O 1
ATOM 777 N N . GLU A 1 98 ? -5.293 21.656 -7.886 1.00 91.38 98 GLU A N 1
ATOM 778 C CA . GLU A 1 98 ? -6.034 20.637 -8.633 1.00 91.38 98 GLU A CA 1
ATOM 779 C C . GLU A 1 98 ? -5.474 20.401 -10.042 1.00 91.38 98 GLU A C 1
ATOM 781 O O . GLU A 1 98 ? -5.208 19.267 -10.443 1.00 91.38 98 GLU A O 1
ATOM 786 N N . LYS A 1 99 ? -5.225 21.496 -10.771 1.00 89.81 99 LYS A N 1
ATOM 787 C CA . LYS A 1 99 ? -4.672 21.461 -12.129 1.00 89.81 99 LYS A CA 1
ATOM 788 C C . LYS A 1 99 ? -3.276 20.838 -12.165 1.00 89.81 99 LYS A C 1
ATOM 790 O O . LYS A 1 99 ? -2.989 20.066 -13.072 1.00 89.81 99 LYS A O 1
ATOM 795 N N . PHE A 1 100 ? -2.439 21.134 -11.170 1.00 90.75 100 PHE A N 1
ATOM 796 C CA . PHE A 1 100 ? -1.086 20.588 -11.076 1.00 90.75 100 PHE A CA 1
ATOM 797 C C . PHE A 1 100 ? -1.106 19.080 -10.809 1.00 90.75 100 PHE A C 1
ATOM 799 O O . PHE A 1 100 ? -0.387 18.336 -11.470 1.00 90.75 100 PHE A O 1
ATOM 806 N N . VAL A 1 101 ? -1.964 18.614 -9.895 1.00 89.00 101 VAL A N 1
ATOM 807 C CA . VAL A 1 101 ? -2.112 17.179 -9.597 1.00 89.00 101 VAL A CA 1
ATOM 808 C C . VAL A 1 101 ? -2.594 16.418 -10.831 1.00 89.00 101 VAL A C 1
ATOM 810 O O . VAL A 1 101 ? -2.038 15.375 -11.172 1.00 89.00 101 VAL A O 1
ATOM 813 N N . PHE A 1 102 ? -3.591 16.952 -11.538 1.00 88.31 102 PHE A N 1
ATOM 814 C CA . PHE A 1 102 ? -4.090 16.328 -12.761 1.00 88.31 102 PHE A CA 1
ATOM 815 C C . PHE A 1 102 ? -3.015 16.272 -13.859 1.00 88.31 102 PHE A C 1
ATOM 817 O O . PHE A 1 102 ? -2.776 15.221 -14.452 1.00 88.31 102 PHE A O 1
ATOM 824 N N . GLU A 1 103 ? -2.316 17.385 -14.088 1.00 91.38 103 GLU A N 1
ATOM 825 C CA . GLU A 1 103 ? -1.239 17.484 -15.075 1.00 91.38 103 GLU A CA 1
ATOM 826 C C . GLU A 1 103 ? -0.053 16.568 -14.734 1.00 91.38 103 GLU A C 1
ATOM 828 O O . GLU A 1 103 ? 0.543 15.974 -15.634 1.00 91.38 103 GLU A O 1
ATOM 833 N N . TYR A 1 104 ? 0.251 16.385 -13.446 1.00 92.81 104 TYR A N 1
ATOM 834 C CA . TYR A 1 104 ? 1.279 15.462 -12.972 1.00 92.81 104 TYR A CA 1
ATOM 835 C C . TYR A 1 104 ? 0.989 14.018 -13.396 1.00 92.81 104 TYR A C 1
ATOM 837 O O . TYR A 1 104 ? 1.863 13.379 -13.977 1.00 92.81 104 TYR A O 1
ATOM 845 N N . TYR A 1 105 ? -0.225 13.509 -13.168 1.00 91.25 105 TYR A N 1
ATOM 846 C CA . TYR A 1 105 ? -0.586 12.145 -13.579 1.00 91.25 105 TYR A CA 1
ATOM 847 C C . TYR A 1 105 ? -0.730 12.003 -15.098 1.00 91.25 105 TYR A C 1
ATOM 849 O O . TYR A 1 105 ? -0.379 10.965 -15.658 1.00 91.25 105 TYR A O 1
ATOM 857 N N . GLN A 1 106 ? -1.182 13.056 -15.785 1.00 89.12 106 GLN A N 1
ATOM 858 C CA . GLN A 1 106 ? -1.295 13.056 -17.244 1.00 89.12 106 GLN A CA 1
ATOM 859 C C . GLN A 1 106 ? 0.075 13.009 -17.936 1.00 89.12 106 GLN A C 1
ATOM 861 O O . GLN A 1 106 ? 0.244 12.296 -18.923 1.00 89.12 106 GLN A O 1
ATOM 866 N N . LYS A 1 107 ? 1.055 13.772 -17.438 1.00 93.62 107 LYS A N 1
ATOM 867 C CA . LYS A 1 107 ? 2.393 13.870 -18.042 1.00 93.62 107 LYS A CA 1
ATOM 868 C C . LYS A 1 107 ? 3.364 12.795 -17.569 1.00 93.62 107 LYS A C 1
ATOM 870 O O . LYS A 1 107 ? 4.361 12.567 -18.248 1.00 93.62 107 LYS A O 1
ATOM 875 N N . ASN A 1 108 ? 3.087 12.134 -16.444 1.00 93.06 108 ASN A N 1
ATOM 876 C CA . ASN A 1 108 ? 3.960 11.109 -15.877 1.00 93.06 108 ASN A CA 1
ATOM 877 C C . ASN A 1 108 ? 3.273 9.735 -15.887 1.00 93.06 108 ASN A C 1
ATOM 879 O O . ASN A 1 108 ? 2.659 9.348 -14.888 1.00 93.06 108 ASN A O 1
ATOM 883 N N . PRO A 1 109 ? 3.428 8.942 -16.966 1.00 91.25 109 PRO A N 1
ATOM 884 C CA . PRO A 1 109 ? 2.927 7.570 -17.014 1.00 91.25 109 PRO A CA 1
ATOM 885 C C . PRO A 1 109 ? 3.399 6.720 -15.830 1.00 91.25 109 PRO A C 1
ATOM 887 O O . PRO A 1 109 ? 2.614 5.957 -15.277 1.00 91.25 109 PRO A O 1
ATOM 890 N N . SER A 1 110 ? 4.641 6.912 -15.374 1.00 91.69 110 SER A N 1
ATOM 891 C CA . SER A 1 110 ? 5.191 6.211 -14.208 1.00 91.69 110 SER A CA 1
ATOM 892 C C . SER A 1 110 ? 4.428 6.509 -12.912 1.00 91.69 110 SER A C 1
ATOM 894 O O . SER A 1 110 ? 4.283 5.625 -12.073 1.00 91.69 110 SER A O 1
ATOM 896 N N . ALA A 1 111 ? 3.911 7.732 -12.743 1.00 90.81 111 ALA A N 1
ATOM 897 C CA . ALA A 1 111 ? 3.108 8.089 -11.574 1.00 90.81 111 ALA A CA 1
ATOM 898 C C . ALA A 1 111 ? 1.743 7.391 -11.609 1.00 90.81 111 ALA A C 1
ATOM 900 O O . ALA A 1 111 ? 1.290 6.854 -10.601 1.00 90.81 111 ALA A O 1
ATOM 901 N N . THR A 1 112 ? 1.122 7.338 -12.787 1.00 91.38 112 THR A N 1
ATOM 902 C CA . THR A 1 112 ? -0.136 6.613 -13.001 1.00 91.38 112 THR A CA 1
ATOM 903 C C . THR A 1 112 ? 0.044 5.107 -12.807 1.00 91.38 112 THR A C 1
ATOM 905 O O . THR A 1 112 ? -0.787 4.474 -12.161 1.00 91.38 112 THR A O 1
ATOM 908 N N . GLN A 1 113 ? 1.157 4.534 -13.275 1.00 91.25 113 GLN A N 1
ATOM 909 C CA . GLN A 1 113 ? 1.514 3.135 -13.015 1.00 91.25 113 GLN A CA 1
ATOM 910 C C . GLN A 1 113 ? 1.728 2.863 -11.525 1.00 91.25 113 GLN A C 1
ATOM 912 O O . GLN A 1 113 ? 1.238 1.864 -11.012 1.00 91.25 113 GLN A O 1
ATOM 917 N N . HIS A 1 114 ? 2.415 3.753 -10.805 1.00 91.00 114 HIS A N 1
ATOM 918 C CA . HIS A 1 114 ? 2.580 3.612 -9.359 1.00 91.00 114 HIS A CA 1
ATOM 919 C C . HIS A 1 114 ? 1.232 3.633 -8.628 1.00 91.00 114 HIS A C 1
ATOM 921 O O . HIS A 1 114 ? 0.982 2.788 -7.768 1.00 91.00 114 HIS A O 1
ATOM 927 N N . LEU A 1 115 ? 0.341 4.550 -9.013 1.00 92.00 115 LEU A N 1
ATOM 928 C CA . LEU A 1 115 ? -1.011 4.625 -8.468 1.00 92.00 115 LEU A CA 1
ATOM 929 C C . LEU A 1 115 ? -1.802 3.341 -8.744 1.00 92.00 115 LEU A C 1
ATOM 931 O O . LEU A 1 115 ? -2.430 2.793 -7.841 1.00 92.00 115 LEU A O 1
ATOM 935 N N . GLN A 1 116 ? -1.721 2.827 -9.972 1.00 92.62 116 GLN A N 1
ATOM 936 C CA . GLN A 1 116 ? -2.328 1.556 -10.351 1.00 92.62 116 GLN A CA 1
ATOM 937 C C . GLN A 1 116 ? -1.783 0.393 -9.512 1.00 92.62 116 GLN A C 1
ATOM 939 O O . GLN A 1 116 ? -2.574 -0.407 -9.018 1.00 92.62 116 GLN A O 1
ATOM 944 N N . SER A 1 117 ? -0.466 0.309 -9.310 1.00 91.44 117 SER A N 1
ATOM 945 C CA . SER A 1 117 ? 0.156 -0.714 -8.461 1.00 91.44 117 SER A CA 1
ATOM 946 C C . SER A 1 117 ? -0.327 -0.625 -7.013 1.00 91.44 117 SER A C 1
ATOM 948 O O . SER A 1 117 ? -0.645 -1.651 -6.415 1.00 91.44 117 SER A O 1
ATOM 950 N N . SER A 1 118 ? -0.449 0.590 -6.464 1.00 91.56 118 SER A N 1
ATOM 951 C CA . SER A 1 118 ? -0.977 0.804 -5.111 1.00 91.56 118 SER A CA 1
ATOM 952 C C . SER A 1 118 ? -2.430 0.336 -4.994 1.00 91.56 118 SER A C 1
ATOM 954 O O . SER A 1 118 ? -2.771 -0.406 -4.074 1.00 91.56 118 SER A O 1
ATOM 956 N N . LEU A 1 119 ? -3.280 0.707 -5.957 1.00 93.88 119 LEU A N 1
ATOM 957 C CA . LEU A 1 119 ? -4.675 0.260 -6.011 1.00 93.88 119 LEU A CA 1
ATOM 958 C C . LEU A 1 119 ? -4.783 -1.262 -6.149 1.00 93.88 119 LEU A C 1
ATOM 960 O O . LEU A 1 119 ? -5.632 -1.891 -5.519 1.00 93.88 119 LEU A O 1
ATOM 964 N N . TYR A 1 120 ? -3.919 -1.866 -6.962 1.00 94.06 120 TYR A N 1
ATOM 965 C CA . TYR A 1 120 ? -3.899 -3.309 -7.170 1.00 94.06 120 TYR A CA 1
ATOM 966 C C . TYR A 1 12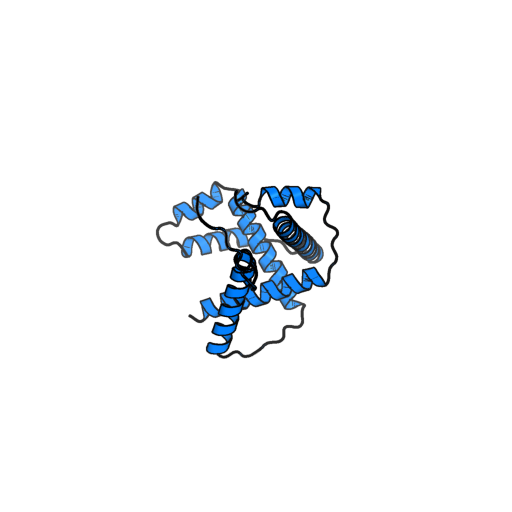0 ? -3.570 -4.050 -5.876 1.00 94.06 120 TYR A C 1
ATOM 968 O O . TYR A 1 120 ? -4.300 -4.961 -5.478 1.00 94.06 120 TYR A O 1
ATOM 976 N N . GLU A 1 121 ? -2.524 -3.608 -5.178 1.00 91.75 121 GLU A N 1
ATOM 977 C CA . GLU A 1 121 ? -2.135 -4.153 -3.883 1.00 91.75 121 GLU A CA 1
ATOM 978 C C . GLU A 1 121 ? -3.269 -4.029 -2.858 1.00 91.75 121 GLU A C 1
ATOM 980 O O . GLU A 1 121 ? -3.601 -5.001 -2.179 1.00 91.75 121 GLU A O 1
ATOM 985 N N . GLU A 1 122 ? -3.906 -2.861 -2.757 1.00 91.88 122 GLU A N 1
ATOM 986 C CA . GLU A 1 122 ? -5.029 -2.657 -1.840 1.00 91.88 122 GLU A CA 1
ATOM 987 C C . GLU A 1 122 ? -6.192 -3.610 -2.119 1.00 91.88 122 GLU A C 1
ATOM 989 O O . GLU A 1 122 ? -6.719 -4.217 -1.180 1.00 91.88 122 GLU A O 1
ATOM 994 N N . LYS A 1 123 ? -6.549 -3.815 -3.393 1.00 94.06 123 LYS A N 1
ATOM 995 C CA . LYS A 1 123 ? -7.605 -4.761 -3.784 1.00 94.06 123 LYS A CA 1
ATOM 996 C C . LYS A 1 123 ? -7.246 -6.198 -3.425 1.00 94.06 123 LYS A C 1
ATOM 998 O O . LYS A 1 123 ? -8.097 -6.918 -2.900 1.00 94.06 123 LYS A O 1
ATOM 1003 N N . ILE A 1 124 ? -6.001 -6.617 -3.657 1.00 93.38 124 ILE A N 1
ATOM 1004 C CA . ILE A 1 124 ? -5.535 -7.956 -3.272 1.00 93.38 124 ILE A CA 1
ATOM 1005 C C . ILE A 1 124 ? -5.613 -8.129 -1.754 1.00 93.38 124 ILE A C 1
ATOM 1007 O O . ILE A 1 124 ? -6.169 -9.116 -1.277 1.00 93.38 124 ILE A O 1
ATOM 1011 N N . ILE A 1 125 ? -5.126 -7.159 -0.977 1.00 91.56 125 ILE A N 1
ATOM 1012 C CA . ILE A 1 125 ? -5.187 -7.215 0.488 1.00 91.56 125 ILE A CA 1
ATOM 1013 C C . ILE A 1 125 ? -6.632 -7.240 0.984 1.00 91.56 125 ILE A C 1
ATOM 1015 O O . ILE A 1 125 ? -6.948 -7.989 1.908 1.00 91.56 125 ILE A O 1
ATOM 1019 N N . GLN A 1 126 ? -7.528 -6.459 0.381 1.00 91.75 126 GLN A N 1
ATOM 1020 C CA . GLN A 1 126 ? -8.949 -6.483 0.719 1.00 91.75 126 GLN A CA 1
ATOM 1021 C C . GLN A 1 126 ? -9.576 -7.848 0.414 1.00 91.75 126 GLN A C 1
ATOM 1023 O O . GLN A 1 126 ? -10.335 -8.375 1.230 1.00 91.75 126 GLN A O 1
ATOM 1028 N N . PHE A 1 127 ? -9.220 -8.452 -0.720 1.00 92.19 127 PHE A N 1
ATOM 1029 C CA . PHE A 1 127 ? -9.663 -9.795 -1.068 1.00 92.19 127 PHE A CA 1
ATOM 1030 C C . PHE A 1 127 ? -9.137 -10.840 -0.076 1.00 92.19 127 PHE A C 1
ATOM 1032 O O . PHE A 1 127 ? -9.921 -11.635 0.440 1.00 92.19 127 PHE A O 1
ATOM 1039 N N . ILE A 1 128 ? -7.852 -10.790 0.283 1.00 89.94 128 ILE A N 1
ATOM 1040 C CA . ILE A 1 128 ? -7.260 -11.666 1.304 1.00 89.94 128 ILE A CA 1
ATOM 1041 C C . ILE A 1 128 ? -8.000 -11.500 2.633 1.00 89.94 128 ILE A C 1
ATOM 1043 O O . ILE A 1 128 ? -8.460 -12.489 3.196 1.00 89.94 128 ILE A O 1
ATOM 1047 N N . LYS A 1 129 ? -8.221 -10.260 3.091 1.00 89.38 129 LYS A N 1
ATOM 1048 C CA . LYS A 1 129 ? -9.005 -9.956 4.302 1.00 89.38 129 LYS A CA 1
ATOM 1049 C C . LYS A 1 129 ? -10.404 -10.581 4.282 1.00 89.38 129 LYS A C 1
ATOM 1051 O O . LYS A 1 129 ? -10.891 -10.979 5.332 1.00 89.38 129 LYS A O 1
ATOM 1056 N N . SER A 1 130 ? -11.037 -10.683 3.111 1.00 89.12 130 SER A N 1
ATOM 1057 C CA . SER A 1 130 ? -12.358 -11.312 2.961 1.00 89.12 130 SER A CA 1
ATOM 1058 C C . SER A 1 130 ? -12.338 -12.846 3.030 1.00 89.12 130 SER A C 1
ATOM 1060 O O . SER A 1 130 ? -13.376 -13.459 3.268 1.00 89.12 130 SER A O 1
ATOM 1062 N N . LYS A 1 131 ? -11.176 -13.471 2.805 1.00 87.75 131 LYS A N 1
ATOM 1063 C CA . LYS A 1 131 ? -10.993 -14.931 2.779 1.00 87.75 131 LYS A CA 1
ATOM 1064 C C . LYS A 1 131 ? -10.351 -15.489 4.048 1.00 87.75 131 LYS A C 1
ATOM 1066 O O . LYS A 1 131 ? -10.486 -16.680 4.311 1.00 87.75 131 LYS A O 1
ATOM 1071 N N . ILE A 1 132 ? -9.647 -14.659 4.814 1.00 88.06 132 ILE A N 1
ATOM 1072 C CA . ILE A 1 132 ? -9.009 -15.062 6.071 1.00 88.06 132 ILE A CA 1
ATOM 1073 C C . ILE A 1 132 ? -9.951 -14.895 7.265 1.00 88.06 132 ILE A C 1
ATOM 1075 O O . ILE A 1 132 ? -10.869 -14.075 7.263 1.00 88.06 132 ILE A O 1
ATOM 1079 N N . ASN A 1 133 ? -9.669 -15.637 8.333 1.00 84.56 133 ASN A N 1
ATOM 1080 C CA . ASN A 1 133 ? -10.350 -15.459 9.609 1.00 84.56 133 ASN A CA 1
ATOM 1081 C C . ASN A 1 133 ? -9.799 -14.220 10.324 1.00 84.56 133 ASN A C 1
ATOM 1083 O O . ASN A 1 133 ? -8.686 -14.235 10.848 1.00 84.56 133 ASN A O 1
ATOM 1087 N N . LEU A 1 134 ? -10.584 -13.142 10.343 1.00 85.44 134 LEU A N 1
ATOM 1088 C CA . LEU A 1 134 ? -10.243 -11.908 11.047 1.00 85.44 134 LEU A CA 1
ATOM 1089 C C . LEU A 1 134 ? -10.763 -11.937 12.487 1.00 85.44 134 LEU A C 1
ATOM 1091 O O . LEU A 1 134 ? -11.971 -11.908 12.726 1.00 85.44 134 LEU A O 1
ATOM 1095 N N . THR A 1 135 ? -9.849 -11.904 13.453 1.00 85.44 135 THR A N 1
ATOM 1096 C CA . THR A 1 135 ? -10.198 -11.727 14.866 1.00 85.44 135 THR A CA 1
ATOM 1097 C C . THR A 1 135 ? -10.359 -10.242 15.170 1.00 85.44 135 THR A C 1
ATOM 1099 O O . THR A 1 135 ? -9.377 -9.502 15.238 1.00 85.44 135 THR A O 1
ATOM 1102 N N . LYS A 1 136 ? -11.601 -9.792 15.371 1.00 84.81 136 LYS A N 1
ATOM 1103 C CA . LYS A 1 136 ? -11.879 -8.420 15.813 1.00 84.81 136 LYS A CA 1
ATOM 1104 C C . LYS A 1 136 ? -11.516 -8.281 17.291 1.00 84.81 136 LYS A C 1
ATOM 1106 O O . LYS A 1 136 ? -11.939 -9.094 18.107 1.00 84.81 136 LYS A O 1
ATOM 1111 N N . LYS A 1 137 ? -10.736 -7.255 17.624 1.00 84.25 137 LYS A N 1
ATOM 1112 C CA . LYS A 1 137 ? -10.414 -6.878 19.003 1.00 84.25 137 LYS A CA 1
ATOM 1113 C C . LYS A 1 137 ? -10.957 -5.481 19.255 1.00 84.25 137 LYS A C 1
ATOM 1115 O O . LYS A 1 137 ? -10.681 -4.574 18.473 1.00 84.25 137 LYS A O 1
ATOM 1120 N N . GLU A 1 138 ? -11.723 -5.327 20.325 1.00 83.38 138 GLU A N 1
ATOM 1121 C CA . GLU A 1 138 ? -12.113 -4.008 20.812 1.00 83.38 138 GLU A CA 1
ATOM 1122 C C . GLU A 1 138 ? -10.919 -3.396 21.540 1.00 83.38 138 GLU A C 1
ATOM 1124 O O . GLU A 1 138 ? -10.288 -4.046 22.372 1.00 83.38 138 GLU A O 1
ATOM 1129 N N . LEU A 1 139 ? -10.570 -2.169 21.167 1.00 83.94 139 LEU A N 1
ATOM 1130 C CA . LEU A 1 139 ? -9.439 -1.441 21.726 1.00 83.94 139 LEU A CA 1
ATOM 1131 C C . LEU A 1 139 ? -9.943 -0.129 22.303 1.00 83.94 139 LEU A C 1
ATOM 1133 O O . LEU A 1 139 ? -10.745 0.573 21.683 1.00 83.94 139 LEU A O 1
ATOM 1137 N N . THR A 1 140 ? -9.422 0.237 23.466 1.00 88.88 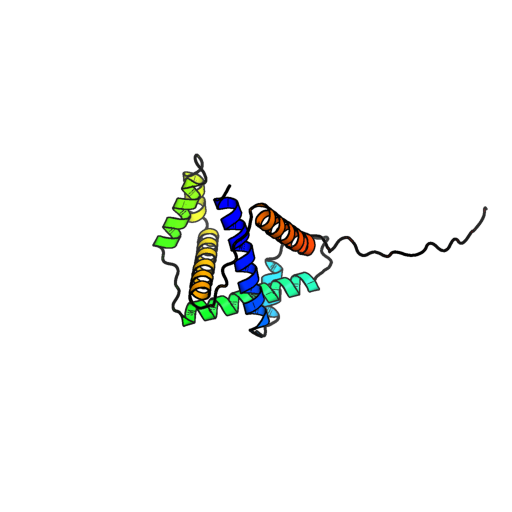140 THR A N 1
ATOM 1138 C CA . THR A 1 140 ? -9.571 1.598 23.976 1.00 88.88 140 THR A CA 1
ATOM 1139 C C . THR A 1 140 ? -8.651 2.556 23.216 1.00 88.88 140 THR A C 1
ATOM 1141 O O . THR A 1 140 ? -7.637 2.152 22.643 1.00 88.88 140 THR A O 1
ATOM 1144 N N . ILE A 1 141 ? -8.960 3.858 23.239 1.00 86.06 141 ILE A N 1
ATOM 1145 C CA . ILE A 1 141 ? -8.141 4.888 22.569 1.00 86.06 141 ILE A CA 1
ATOM 1146 C C . ILE A 1 141 ? -6.679 4.829 23.047 1.00 86.06 141 ILE A C 1
ATOM 1148 O O . ILE A 1 141 ? -5.766 4.853 22.228 1.00 86.06 141 ILE A O 1
ATOM 1152 N N . LYS A 1 142 ? -6.450 4.655 24.356 1.00 87.12 142 LYS A N 1
ATOM 1153 C CA . LYS A 1 142 ? -5.098 4.553 24.935 1.00 87.12 142 LYS A CA 1
ATOM 1154 C C . LYS A 1 142 ? -4.327 3.332 24.427 1.00 87.12 142 LYS A C 1
ATOM 1156 O O . LYS A 1 142 ? -3.122 3.406 24.204 1.00 87.12 142 LYS A O 1
ATOM 1161 N N . GLU A 1 143 ? -5.003 2.199 24.254 1.00 85.81 143 GLU A N 1
ATOM 1162 C CA . GLU A 1 143 ? -4.382 0.987 23.710 1.00 85.81 143 GLU A CA 1
ATOM 1163 C C . GLU A 1 143 ? -4.072 1.137 22.223 1.00 85.81 143 GLU A C 1
ATOM 1165 O O . GLU A 1 143 ? -2.991 0.741 21.788 1.00 85.81 143 GLU A O 1
ATOM 1170 N N . ALA A 1 144 ? -4.977 1.755 21.458 1.00 85.00 144 ALA A N 1
ATOM 1171 C CA . ALA A 1 144 ? -4.751 2.066 20.052 1.00 85.00 144 ALA A CA 1
ATOM 1172 C C . ALA A 1 144 ? -3.552 3.012 19.878 1.00 85.00 144 ALA A C 1
ATOM 1174 O O . ALA A 1 144 ? -2.675 2.744 19.061 1.00 85.00 144 ALA A O 1
ATOM 1175 N N . GLU A 1 145 ? -3.454 4.068 20.689 1.00 87.31 145 GLU A N 1
ATOM 1176 C CA . GLU A 1 145 ? -2.300 4.976 20.705 1.00 87.31 145 GLU A CA 1
ATOM 1177 C C . GLU A 1 145 ? -1.001 4.247 21.021 1.00 87.31 145 GLU A C 1
ATOM 1179 O O . GLU A 1 145 ? 0.002 4.446 20.333 1.00 87.31 145 GLU A O 1
ATOM 1184 N N . LYS A 1 146 ? -1.016 3.369 22.028 1.00 87.75 146 LYS A N 1
ATOM 1185 C CA . LYS A 1 146 ? 0.156 2.576 22.393 1.00 87.75 146 LYS A CA 1
ATOM 1186 C C . LYS A 1 146 ? 0.579 1.658 21.248 1.00 87.75 146 LYS A C 1
ATOM 1188 O O . LYS A 1 146 ? 1.751 1.651 20.898 1.00 87.75 146 LYS A O 1
ATOM 1193 N N . LEU A 1 147 ? -0.363 0.949 20.625 1.00 86.06 147 LEU A N 1
ATOM 1194 C CA . LEU A 1 147 ? -0.103 0.088 19.466 1.00 86.06 147 LEU A CA 1
ATOM 1195 C C . LEU A 1 147 ? 0.478 0.868 18.286 1.00 86.06 147 LEU A C 1
ATOM 1197 O O . LEU A 1 147 ? 1.464 0.435 17.697 1.00 86.06 147 LEU A O 1
ATOM 1201 N N . ILE A 1 148 ? -0.098 2.025 17.959 1.00 86.69 148 ILE A N 1
ATOM 1202 C CA . ILE A 1 148 ? 0.385 2.885 16.872 1.00 86.69 148 ILE A CA 1
ATOM 1203 C C . ILE A 1 148 ? 1.779 3.423 17.191 1.00 86.69 148 ILE A C 1
ATOM 1205 O O . ILE A 1 148 ? 2.646 3.425 16.320 1.00 86.69 148 ILE A O 1
ATOM 1209 N N . THR A 1 149 ? 2.018 3.841 18.432 1.00 87.00 149 THR A N 1
ATOM 1210 C CA . THR A 1 149 ? 3.325 4.345 18.865 1.00 87.00 149 THR A CA 1
ATOM 1211 C C . THR A 1 149 ? 4.368 3.241 18.801 1.00 87.00 149 THR A C 1
ATOM 1213 O O . THR A 1 149 ? 5.390 3.436 18.158 1.00 87.00 149 THR A O 1
ATOM 1216 N N . THR A 1 150 ? 4.086 2.055 19.348 1.00 87.25 150 THR A N 1
ATOM 1217 C CA . THR A 1 150 ? 4.985 0.896 19.265 1.00 87.25 150 THR A CA 1
ATOM 1218 C C . THR A 1 150 ? 5.225 0.474 17.820 1.00 87.25 150 THR A C 1
ATOM 1220 O O . THR A 1 150 ? 6.365 0.249 17.444 1.00 87.25 150 THR A O 1
ATOM 1223 N N . PHE A 1 151 ? 4.201 0.438 16.966 1.00 85.19 151 PHE A N 1
ATOM 1224 C CA . PHE A 1 151 ? 4.380 0.147 15.544 1.00 85.19 151 PHE A CA 1
ATOM 1225 C C . PHE A 1 151 ? 5.270 1.187 14.862 1.00 85.19 151 PHE A C 1
ATOM 1227 O O . PHE A 1 151 ? 6.191 0.837 14.125 1.00 85.19 151 PHE A O 1
ATOM 1234 N N . ASN A 1 152 ? 5.031 2.474 15.105 1.00 83.56 152 ASN A N 1
ATOM 1235 C CA . ASN A 1 152 ? 5.838 3.548 14.537 1.00 83.56 152 ASN A CA 1
ATOM 1236 C C . ASN A 1 152 ? 7.272 3.510 15.066 1.00 83.56 152 ASN A C 1
ATOM 1238 O O . ASN A 1 152 ? 8.199 3.721 14.291 1.00 83.56 152 ASN A O 1
ATOM 1242 N N . GLU A 1 153 ? 7.462 3.206 16.348 1.00 81.75 153 GLU A N 1
ATOM 1243 C CA . GLU A 1 153 ? 8.761 3.020 16.986 1.00 81.75 153 GLU A CA 1
ATOM 1244 C C . GLU A 1 153 ? 9.461 1.759 16.513 1.00 81.75 153 GLU A C 1
ATOM 1246 O O . GLU A 1 153 ? 10.662 1.810 16.378 1.00 81.75 153 GLU A O 1
ATOM 1251 N N . GLU A 1 154 ? 8.778 0.661 16.203 1.00 75.56 154 GLU A N 1
ATOM 1252 C CA . GLU A 1 154 ? 9.384 -0.543 15.628 1.00 75.56 154 GLU A CA 1
ATOM 1253 C C . GLU A 1 154 ? 9.761 -0.342 14.164 1.00 75.56 154 GLU A C 1
ATOM 1255 O O . GLU A 1 154 ? 10.770 -0.869 13.707 1.00 75.56 154 GLU A O 1
ATOM 1260 N N . ASN A 1 155 ? 8.967 0.416 13.406 1.00 67.81 155 ASN A N 1
ATOM 1261 C CA . ASN A 1 155 ? 9.311 0.790 12.037 1.00 67.81 155 ASN A CA 1
ATOM 1262 C C . ASN A 1 155 ? 10.451 1.817 12.022 1.00 67.81 155 ASN A C 1
ATOM 1264 O O . ASN A 1 155 ? 11.386 1.669 11.238 1.00 67.81 155 ASN A O 1
ATOM 1268 N N . LYS A 1 156 ? 10.435 2.796 12.939 1.00 60.84 156 LYS A N 1
ATOM 1269 C CA . LYS A 1 156 ? 11.564 3.705 13.166 1.00 60.84 156 LYS A CA 1
ATOM 1270 C C . LYS A 1 156 ? 12.763 2.965 13.720 1.00 60.84 156 LYS A C 1
ATOM 1272 O O . LYS A 1 156 ? 13.836 3.177 13.217 1.00 60.84 156 LYS A O 1
ATOM 1277 N N . ALA A 1 157 ? 12.626 2.048 14.663 1.00 55.44 157 ALA A N 1
ATOM 1278 C CA . ALA A 1 157 ? 13.706 1.234 15.206 1.00 55.44 157 ALA A CA 1
ATOM 1279 C C . ALA A 1 157 ? 14.251 0.295 14.136 1.00 55.44 157 ALA A C 1
ATOM 1281 O O . ALA A 1 157 ? 15.453 0.188 14.002 1.00 55.44 157 ALA A O 1
ATOM 1282 N N . LYS A 1 158 ? 13.449 -0.310 13.265 1.00 51.75 158 LYS A N 1
ATOM 1283 C CA . LYS A 1 158 ? 13.992 -1.008 12.087 1.00 51.75 158 LYS A CA 1
ATOM 1284 C C . LYS A 1 158 ? 14.725 -0.057 11.124 1.00 51.75 158 LYS A C 1
ATOM 1286 O O . LYS A 1 158 ? 15.610 -0.510 10.411 1.00 51.75 158 LYS A O 1
ATOM 1291 N N . ALA A 1 159 ? 14.425 1.243 11.166 1.00 47.44 159 ALA A N 1
ATOM 1292 C CA . ALA A 1 159 ? 15.157 2.308 10.474 1.00 47.44 159 ALA A CA 1
ATOM 1293 C C . ALA A 1 159 ? 16.245 3.031 11.323 1.00 47.44 159 ALA A C 1
ATOM 1295 O O . ALA A 1 159 ? 16.973 3.850 10.778 1.00 47.44 159 ALA A O 1
ATOM 1296 N N . SER A 1 160 ? 16.363 2.784 12.640 1.00 38.38 160 SER A N 1
ATOM 1297 C CA . SER A 1 160 ? 17.161 3.576 13.614 1.00 38.38 160 SER A CA 1
ATOM 1298 C C . SER A 1 160 ? 17.891 2.733 14.681 1.00 38.38 160 SER A C 1
ATOM 1300 O O . SER A 1 160 ? 18.774 3.229 15.371 1.00 38.38 160 SER A O 1
ATOM 1302 N N . THR A 1 161 ? 17.608 1.435 14.811 1.00 34.56 161 THR A N 1
ATOM 1303 C CA . THR A 1 161 ? 18.414 0.439 15.560 1.00 34.56 161 THR A CA 1
ATOM 1304 C C . THR A 1 161 ? 19.623 -0.023 14.749 1.00 34.56 161 THR A C 1
ATOM 1306 O O . THR A 1 161 ? 20.167 -1.100 14.973 1.00 34.56 161 THR A O 1
ATOM 1309 N N . ASP A 1 162 ? 20.074 0.832 13.835 1.00 45.03 162 ASP A N 1
ATOM 1310 C CA . ASP A 1 162 ? 21.392 0.781 13.219 1.00 45.03 162 ASP A CA 1
ATOM 1311 C C . ASP A 1 162 ? 22.400 1.748 13.868 1.00 45.03 162 ASP A C 1
ATOM 1313 O O . ASP A 1 162 ? 23.524 1.827 13.391 1.00 45.03 162 ASP A O 1
ATOM 1317 N N . ASP A 1 163 ? 22.062 2.416 14.987 1.00 38.19 163 ASP A N 1
ATOM 1318 C CA . ASP A 1 163 ? 22.982 3.378 15.633 1.00 38.19 163 ASP A CA 1
ATOM 1319 C C . ASP A 1 163 ? 23.367 3.111 17.103 1.00 38.19 163 ASP A C 1
ATOM 1321 O O . ASP A 1 163 ? 24.196 3.826 17.662 1.00 38.19 163 ASP A O 1
ATOM 1325 N N . LYS A 1 164 ? 22.850 2.075 17.784 1.00 31.59 164 LYS A N 1
ATOM 1326 C CA . LYS A 1 164 ? 23.274 1.782 19.176 1.00 31.59 164 LYS A CA 1
ATOM 1327 C C . LYS A 1 164 ? 23.431 0.297 19.494 1.00 31.59 164 LYS A C 1
ATOM 1329 O O . LYS A 1 164 ? 22.680 -0.272 20.278 1.00 31.59 164 LYS A O 1
ATOM 1334 N N . LYS A 1 165 ? 24.509 -0.301 18.987 1.00 32.62 165 LYS A N 1
ATOM 1335 C CA . LYS A 1 165 ? 25.280 -1.304 19.741 1.00 32.62 165 LYS A CA 1
ATOM 1336 C C . LYS A 1 165 ? 26.774 -1.056 19.530 1.00 32.62 165 LYS A C 1
ATOM 1338 O O . LYS A 1 165 ? 27.384 -1.611 18.625 1.00 32.62 165 LYS A O 1
ATOM 1343 N N . LYS A 1 166 ? 27.360 -0.235 20.403 1.00 30.75 166 LYS A N 1
ATOM 1344 C CA . LYS A 1 166 ? 28.772 -0.355 20.777 1.00 30.75 166 LYS A CA 1
ATOM 1345 C C . LYS A 1 166 ? 28.891 -0.328 22.298 1.00 30.75 166 LYS A C 1
ATOM 1347 O O . LYS A 1 166 ? 28.751 0.708 22.936 1.00 30.75 166 LYS A O 1
ATOM 1352 N N . ASP A 1 167 ? 29.028 -1.546 22.806 1.00 33.34 167 ASP A N 1
ATOM 1353 C CA . ASP A 1 167 ? 29.817 -1.995 23.949 1.00 33.34 167 ASP A CA 1
ATOM 1354 C C . ASP A 1 167 ? 29.779 -1.211 25.263 1.00 33.34 167 ASP A C 1
ATOM 1356 O O . ASP A 1 167 ? 30.444 -0.198 25.474 1.00 33.34 167 ASP A O 1
ATOM 1360 N N . THR A 1 168 ? 29.101 -1.823 26.231 1.00 29.94 168 THR A N 1
ATOM 1361 C CA . THR A 1 168 ? 29.431 -1.687 27.644 1.00 29.94 168 THR A CA 1
ATOM 1362 C C . THR A 1 168 ? 30.612 -2.599 28.013 1.00 29.94 168 THR A C 1
ATOM 1364 O O . THR A 1 168 ? 30.554 -3.811 27.819 1.00 29.94 168 THR A O 1
ATOM 1367 N N . LYS A 1 169 ? 31.598 -1.981 28.691 1.00 26.72 169 LYS A N 1
ATOM 1368 C CA . LYS A 1 169 ? 32.687 -2.518 29.552 1.00 26.72 169 LYS A CA 1
ATOM 1369 C C . LYS A 1 169 ? 34.073 -2.734 28.907 1.00 26.72 169 LYS A C 1
ATOM 1371 O O . LYS A 1 169 ? 34.173 -3.248 27.804 1.00 26.72 169 LYS A O 1
ATOM 1376 N N . PRO A 1 170 ? 35.163 -2.582 29.689 1.00 32.16 170 PRO A N 1
ATOM 1377 C CA . PRO A 1 170 ? 35.507 -1.474 30.584 1.00 32.16 170 PRO A CA 1
ATOM 1378 C C . PRO A 1 170 ? 36.904 -0.903 30.245 1.00 32.16 170 PRO A C 1
ATOM 1380 O O . PRO A 1 170 ? 37.814 -1.621 29.829 1.00 32.16 170 PRO A O 1
ATOM 1383 N N . ILE A 1 171 ? 37.099 0.397 30.469 1.00 30.92 171 ILE A N 1
ATOM 1384 C CA . ILE A 1 171 ? 38.382 1.084 30.266 1.00 30.92 171 ILE A CA 1
ATOM 1385 C C . ILE A 1 171 ? 39.421 0.518 31.250 1.00 30.92 171 ILE A C 1
ATOM 1387 O O . ILE A 1 171 ? 39.379 0.802 32.447 1.00 30.92 171 ILE A O 1
ATOM 1391 N N . LYS A 1 172 ? 40.369 -0.286 30.748 1.00 31.05 172 LYS A N 1
ATOM 1392 C CA . LYS A 1 172 ? 41.617 -0.598 31.457 1.00 31.05 172 LYS A CA 1
ATOM 1393 C C . LYS A 1 172 ? 42.552 0.600 31.328 1.00 31.05 172 LYS A C 1
ATOM 1395 O O . LYS A 1 172 ? 43.103 0.870 30.265 1.00 31.05 172 LYS A O 1
ATOM 1400 N N . SER A 1 173 ? 42.737 1.290 32.442 1.00 37.53 173 SER A N 1
ATOM 1401 C CA . SER A 1 173 ? 43.784 2.276 32.664 1.00 37.53 173 SER A CA 1
ATOM 1402 C C . SER A 1 173 ? 45.173 1.653 32.462 1.00 37.53 173 SER A C 1
ATOM 1404 O O . SER A 1 173 ? 45.580 0.746 33.186 1.00 37.53 173 SER A O 1
ATOM 1406 N N . LYS A 1 174 ? 45.943 2.174 31.501 1.00 35.28 174 LYS A N 1
ATOM 1407 C CA . LYS A 1 174 ? 47.404 2.038 31.486 1.00 35.28 174 LYS A CA 1
ATOM 1408 C C . LYS A 1 174 ? 48.049 3.404 31.258 1.00 35.28 174 LYS A C 1
ATOM 1410 O O . LYS A 1 174 ? 47.915 4.008 30.203 1.00 35.28 174 LYS A O 1
ATOM 1415 N N . LYS A 1 175 ? 48.720 3.851 32.324 1.00 35.41 175 LYS A N 1
ATOM 1416 C CA . LYS A 1 175 ? 49.750 4.896 32.402 1.00 35.41 175 LYS A CA 1
ATOM 1417 C C . LYS A 1 175 ? 50.721 4.844 31.218 1.00 35.41 175 LYS A C 1
ATOM 1419 O O . LYS A 1 175 ? 51.086 3.739 30.845 1.00 35.41 175 LYS A O 1
ATOM 1424 N N . ILE A 1 176 ? 51.226 6.012 30.805 1.00 34.88 176 ILE A N 1
ATOM 1425 C CA . ILE A 1 176 ? 52.643 6.384 30.539 1.00 34.88 176 ILE A CA 1
ATOM 1426 C C . ILE A 1 176 ? 52.615 7.926 30.394 1.00 34.88 176 ILE A C 1
ATOM 1428 O O . ILE A 1 176 ? 51.924 8.441 29.529 1.00 34.88 176 ILE A O 1
ATOM 1432 N N . SER A 1 177 ? 52.994 8.715 31.404 1.00 33.91 177 SER A N 1
ATOM 1433 C CA . SER A 1 177 ? 54.348 9.171 31.778 1.00 33.91 177 SER A CA 1
ATOM 1434 C C . SER A 1 177 ? 55.088 9.982 30.704 1.00 33.91 177 SER A C 1
ATOM 1436 O O . SER A 1 177 ? 55.496 9.440 29.686 1.00 33.91 177 SER A O 1
ATOM 1438 N N . LYS A 1 178 ? 55.298 11.262 31.044 1.00 34.72 178 LYS A N 1
ATOM 1439 C CA . LYS A 1 178 ? 56.290 12.247 30.574 1.00 34.72 178 LYS A CA 1
ATOM 1440 C C . LYS A 1 178 ? 57.426 11.711 29.689 1.00 34.72 178 LYS A C 1
ATOM 1442 O O . LYS A 1 178 ? 58.189 10.856 30.144 1.00 34.72 178 LYS A O 1
ATOM 1447 N N . LYS A 1 179 ? 57.665 12.399 28.572 1.00 33.88 179 LYS A N 1
ATOM 1448 C CA . LYS A 1 179 ? 58.947 13.064 28.305 1.00 33.88 179 LYS A CA 1
ATOM 1449 C C . LYS A 1 179 ? 58.766 14.183 27.290 1.00 33.88 179 LYS A C 1
ATOM 1451 O O . LYS A 1 179 ? 57.942 13.983 26.376 1.00 33.88 179 LYS A O 1
#

Radius of gyration: 22.38 Å; chains: 1; bounding box: 71×45×51 Å

Secondary structure (DSSP, 8-state):
-HHHHHHHHHHHHHHHHHHHHHHH------HHHHHHHHHHS---TT---HHHHHHHHHHHHHHHHHHHHHHHHTT----HHHHHHHHHHHHHTSTT-HHHHHHHHHH-HHHHHHHHHHHHHHHHHHHHHHHS--------HHHHHHHHHHHHHHHHHHHHTTS----------------